Protein AF-A0A392NBV2-F1 (afdb_monomer_lite)

Radius of gyration: 17.79 Å; chains: 1; bounding box: 38×53×43 Å

Organism: NCBI:txid97028

InterPro domains:
  IPR011042 Six-bladed beta-propeller, TolB-like [G3DSA:2.120.10.30] (1-134)

Foldseek 3Di:
DFDKDAACDDPQHRDIDTLADPDQACWADWDADPVRWIKTWGFHAFPPVCVVCVVDPVSVVVCVVPVVVVVVRRPRWQKTKMFIAGSNHDTPDIDMDGRCPPHTAFRDWYDDDQWIWTDHPPDPDIDIGGNDDDD

Secondary structure (DSSP, 8-state):
--EEEE--SSTTTT-EEEEE---SSEEEEEEE-TTS-EEEEEE----GGGHHHHH-HHHHHHHHH-HHHHHHH-GGGS-EEEEEE-TTS-EEEEEEETT-SS---EEEEEEETTEEEEEESS-SS-EEEESSPP-

Structure (mmCIF, N/CA/C/O backbone):
data_AF-A0A392NBV2-F1
#
_entry.id   AF-A0A392NBV2-F1
#
loop_
_atom_site.group_PDB
_atom_site.id
_atom_site.type_symbol
_atom_site.label_atom_id
_atom_site.label_alt_id
_atom_site.label_comp_id
_atom_site.label_asym_id
_atom_site.label_entity_id
_atom_site.label_seq_id
_atom_site.pdbx_PDB_ins_code
_atom_site.Cartn_x
_atom_site.Cartn_y
_atom_site.Cartn_z
_atom_site.occupancy
_atom_site.B_iso_or_equiv
_atom_site.auth_seq_id
_atom_site.auth_comp_id
_atom_site.auth_asym_id
_atom_site.auth_atom_id
_atom_site.pdbx_PDB_model_num
ATOM 1 N N . PHE A 1 1 ? 6.837 8.345 5.599 1.00 91.44 1 PHE A N 1
ATOM 2 C CA . PHE A 1 1 ? 5.437 8.692 5.247 1.00 91.44 1 PHE A CA 1
ATOM 3 C C . PHE A 1 1 ? 4.482 8.238 6.355 1.00 91.44 1 P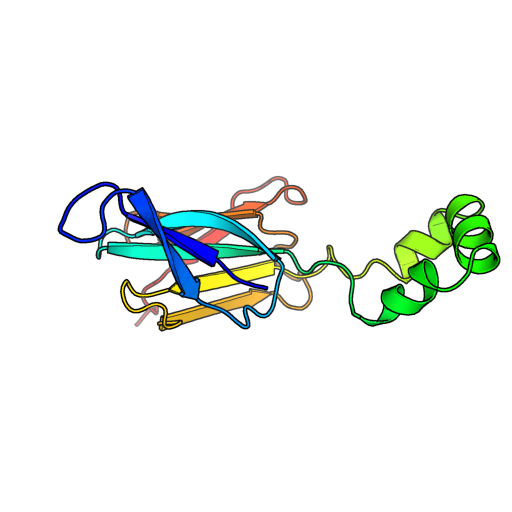HE A C 1
ATOM 5 O O . PHE A 1 1 ? 4.950 7.585 7.281 1.00 91.44 1 PHE A O 1
ATOM 12 N N . ARG A 1 2 ? 3.186 8.598 6.329 1.00 96.00 2 ARG A N 1
ATOM 13 C CA . ARG A 1 2 ? 2.211 8.219 7.378 1.00 96.00 2 ARG A CA 1
ATOM 14 C C . ARG A 1 2 ? 0.790 8.055 6.835 1.00 96.00 2 ARG A C 1
ATOM 16 O O . ARG A 1 2 ? 0.459 8.700 5.845 1.00 96.00 2 ARG A O 1
ATOM 23 N N . CYS A 1 3 ? -0.039 7.293 7.544 1.00 98.00 3 CYS A N 1
ATOM 24 C CA . CYS A 1 3 ? -1.499 7.329 7.424 1.00 98.00 3 CYS A CA 1
ATOM 25 C C . CYS A 1 3 ? -2.108 7.915 8.704 1.00 98.00 3 CYS A C 1
ATOM 27 O O . CYS A 1 3 ? -1.563 7.758 9.800 1.00 98.00 3 CYS A O 1
ATOM 29 N N . VAL A 1 4 ? -3.245 8.594 8.574 1.00 97.69 4 VAL A N 1
ATOM 30 C CA . VAL A 1 4 ? -3.984 9.183 9.700 1.00 97.69 4 VAL A CA 1
ATOM 31 C C . VAL A 1 4 ? -5.353 8.530 9.823 1.00 97.69 4 VAL A C 1
ATOM 33 O O . VAL A 1 4 ? -5.943 8.124 8.825 1.00 97.69 4 VAL A O 1
ATOM 36 N N . LYS A 1 5 ? -5.863 8.438 11.049 1.00 96.12 5 LYS A N 1
ATOM 37 C CA . LYS A 1 5 ? -7.194 7.909 11.349 1.00 96.12 5 LYS A CA 1
ATOM 38 C C . LYS A 1 5 ? -8.098 9.052 11.773 1.00 96.12 5 LYS A C 1
ATOM 40 O O . LYS A 1 5 ? -7.772 9.772 12.712 1.00 96.12 5 LYS A O 1
ATOM 45 N N . HIS A 1 6 ? -9.247 9.172 11.117 1.00 97.50 6 HIS A N 1
ATOM 46 C CA . HIS A 1 6 ? -10.299 10.106 11.497 1.00 97.50 6 HIS A CA 1
ATOM 47 C C . HIS A 1 6 ? -11.438 9.367 12.209 1.00 97.50 6 HIS A C 1
ATOM 49 O O . HIS A 1 6 ? -11.982 8.388 11.697 1.00 97.50 6 HIS A O 1
ATOM 55 N N . TRP A 1 7 ? -11.800 9.820 13.406 1.00 97.50 7 TRP A N 1
ATOM 56 C CA . TRP A 1 7 ? -12.803 9.161 14.238 1.00 97.50 7 TRP A CA 1
ATOM 57 C C . TRP A 1 7 ? -14.218 9.597 13.850 1.00 97.50 7 TRP A C 1
ATOM 59 O O . TRP A 1 7 ? -14.625 10.730 14.093 1.00 97.50 7 TRP A O 1
ATOM 69 N N . LEU A 1 8 ? -15.018 8.674 13.313 1.00 97.38 8 LEU A N 1
ATOM 70 C CA . LEU A 1 8 ? -16.403 8.961 12.908 1.00 97.38 8 LEU A CA 1
ATOM 71 C C . LEU A 1 8 ? -17.421 8.843 14.059 1.00 97.38 8 LEU A C 1
ATOM 73 O O . LEU A 1 8 ? -18.517 9.406 13.992 1.00 97.38 8 LEU A O 1
ATOM 77 N N . LYS A 1 9 ? -17.081 8.096 15.118 1.00 96.75 9 LYS A N 1
ATOM 78 C CA . LYS A 1 9 ? -17.943 7.779 16.272 1.00 96.75 9 LYS A CA 1
ATOM 79 C C . LYS A 1 9 ? -17.115 7.694 17.568 1.00 96.75 9 LYS A C 1
ATOM 81 O O . LYS A 1 9 ? -15.888 7.682 17.520 1.00 96.75 9 LYS A O 1
ATOM 86 N N . GLY A 1 10 ? -17.798 7.600 18.713 1.00 96.81 10 GLY A N 1
ATOM 87 C CA . GLY A 1 10 ? -17.185 7.464 20.044 1.00 96.81 10 GLY A CA 1
ATOM 88 C C . GLY A 1 10 ? -16.738 8.793 20.665 1.00 96.81 10 GLY A C 1
ATOM 89 O O . GLY A 1 10 ? -17.004 9.862 20.119 1.00 96.81 10 GLY A O 1
ATOM 90 N N . ILE A 1 11 ? -16.041 8.726 21.805 1.00 97.25 11 ILE A N 1
ATOM 91 C CA . ILE A 1 11 ? -15.586 9.907 22.571 1.00 97.25 11 ILE A CA 1
ATOM 92 C C . ILE A 1 11 ? -14.620 10.810 21.787 1.00 97.25 11 ILE A C 1
ATOM 94 O O . ILE A 1 11 ? -14.519 12.006 22.047 1.00 97.25 11 ILE A O 1
ATOM 98 N N . ASN A 1 12 ? -13.937 10.246 20.790 1.00 96.94 12 ASN A N 1
ATOM 99 C CA . ASN A 1 12 ? -13.006 10.965 19.927 1.00 96.94 12 ASN A CA 1
ATOM 100 C C . ASN A 1 12 ? -13.635 11.434 18.610 1.00 96.94 12 ASN A C 1
ATOM 102 O O . ASN A 1 12 ? -12.901 11.897 17.744 1.00 96.94 12 ASN A O 1
ATOM 106 N N . LYS A 1 13 ? -14.962 11.335 18.432 1.00 98.19 13 LYS A N 1
ATOM 107 C CA . LYS A 1 13 ? -15.647 11.740 17.194 1.00 98.19 13 LYS A CA 1
ATOM 108 C C . LYS A 1 13 ? -15.183 13.122 16.712 1.00 98.19 13 LYS A C 1
ATOM 110 O O . LYS A 1 13 ? -15.179 14.084 17.474 1.00 98.19 13 LYS A O 1
ATOM 115 N N . GLY A 1 14 ? -14.826 13.208 15.433 1.00 98.19 14 GLY A N 1
ATOM 116 C CA . GLY A 1 14 ? -14.340 14.422 14.778 1.00 98.19 14 GLY A CA 1
ATOM 117 C C . GLY A 1 14 ? -12.844 14.693 14.958 1.00 98.19 14 GLY A C 1
ATOM 118 O O . GLY A 1 14 ? -12.319 15.587 14.300 1.00 98.19 14 GLY A O 1
ATOM 119 N N . LYS A 1 15 ? -12.137 13.932 15.801 1.00 98.38 15 LYS A N 1
ATOM 120 C CA . LYS A 1 15 ? -10.681 14.046 15.949 1.00 98.38 15 LYS A CA 1
ATOM 121 C C . LYS A 1 15 ? -9.948 13.226 14.891 1.00 98.38 15 LYS A C 1
ATOM 123 O O . LYS A 1 15 ? -10.491 12.269 14.332 1.00 98.38 15 LYS A O 1
ATOM 128 N N . THR A 1 16 ? -8.689 13.584 14.670 1.00 98.12 16 THR A N 1
ATOM 129 C CA . THR A 1 16 ? -7.771 12.868 13.787 1.00 98.12 16 THR A CA 1
ATOM 130 C C . THR A 1 16 ? -6.475 12.601 14.532 1.00 98.12 16 THR A C 1
ATOM 132 O O . THR A 1 16 ? -5.870 13.541 15.039 1.00 98.12 16 THR A O 1
ATOM 135 N N . ASP A 1 17 ? -6.042 11.345 14.536 1.00 96.94 17 ASP A N 1
ATOM 136 C CA . ASP A 1 17 ? -4.783 10.916 15.143 1.00 96.94 17 ASP A CA 1
ATOM 137 C C . ASP A 1 17 ? -3.890 10.237 14.098 1.00 96.94 17 ASP A C 1
ATOM 139 O O . ASP A 1 17 ? -4.344 9.827 13.022 1.00 96.94 17 ASP A O 1
ATOM 143 N N . ILE A 1 18 ? -2.603 10.092 14.414 1.00 97.81 18 ILE A N 1
ATOM 144 C CA . ILE A 1 18 ? -1.692 9.274 13.610 1.00 97.81 18 ILE A CA 1
ATOM 145 C C . ILE A 1 18 ? -2.138 7.814 13.731 1.00 97.81 18 ILE A C 1
ATOM 147 O O . ILE A 1 18 ? -2.300 7.299 14.835 1.00 97.81 18 ILE A O 1
ATOM 151 N N . PHE A 1 19 ? -2.364 7.161 12.590 1.00 98.06 19 PHE A N 1
ATOM 152 C CA . PHE A 1 19 ? -2.672 5.733 12.554 1.00 98.06 19 PHE A CA 1
ATOM 153 C C . PHE A 1 19 ? -1.388 4.910 12.527 1.00 98.06 19 PHE A C 1
ATOM 155 O O . PHE A 1 19 ? -1.192 4.043 13.366 1.00 98.06 19 PHE A O 1
ATOM 162 N N . ILE A 1 20 ? -0.508 5.226 11.580 1.00 98.25 20 ILE A N 1
ATOM 163 C CA . ILE A 1 20 ? 0.822 4.640 11.435 1.00 98.25 20 ILE A CA 1
ATOM 164 C C . ILE A 1 20 ? 1.746 5.699 10.846 1.00 98.25 20 ILE A C 1
ATOM 166 O O . ILE A 1 20 ? 1.360 6.454 9.949 1.00 98.25 20 ILE A O 1
ATOM 170 N N . GLU A 1 21 ? 2.977 5.744 11.332 1.00 96.44 21 GLU A N 1
ATOM 171 C CA . GLU A 1 21 ? 4.036 6.627 10.853 1.00 96.44 21 GLU A CA 1
ATOM 172 C C . GLU A 1 21 ? 5.257 5.832 10.387 1.00 96.44 21 GLU A C 1
ATOM 174 O O . GLU A 1 21 ? 5.292 4.609 10.479 1.00 96.44 21 GLU A O 1
ATOM 179 N N . ASN A 1 22 ? 6.251 6.535 9.841 1.00 93.38 22 ASN A N 1
ATOM 180 C CA . ASN A 1 22 ? 7.499 5.947 9.348 1.00 93.38 22 ASN A CA 1
ATOM 181 C C . ASN A 1 22 ? 7.305 4.852 8.281 1.00 93.38 22 ASN A C 1
ATOM 183 O O . ASN A 1 22 ? 8.132 3.955 8.140 1.00 93.38 22 ASN A O 1
ATOM 187 N N . LEU A 1 23 ? 6.241 4.960 7.474 1.00 94.19 23 LEU A N 1
ATOM 188 C CA . LEU A 1 23 ? 6.042 4.088 6.318 1.00 94.19 23 LEU A CA 1
ATOM 189 C C . LEU A 1 23 ? 7.209 4.245 5.319 1.00 94.19 23 LEU A C 1
ATOM 191 O O . LEU A 1 23 ? 7.574 5.393 5.012 1.00 94.19 23 LEU A O 1
ATOM 195 N N . PRO A 1 24 ? 7.739 3.128 4.780 1.00 88.00 24 PRO A N 1
ATOM 196 C CA . PRO A 1 24 ? 8.906 3.089 3.884 1.00 88.00 24 PRO A CA 1
ATOM 197 C C . PRO A 1 24 ? 8.619 3.557 2.444 1.00 88.00 24 PRO A C 1
ATOM 199 O O . PRO A 1 24 ? 9.518 3.571 1.607 1.00 88.00 24 PRO A O 1
ATOM 202 N N . GLY A 1 25 ? 7.379 3.944 2.147 1.00 89.38 25 GLY A N 1
ATOM 203 C CA . GLY A 1 25 ? 6.945 4.506 0.870 1.00 89.38 25 GLY A CA 1
ATOM 204 C C . GLY A 1 25 ? 5.708 5.382 1.058 1.00 89.38 25 GLY A C 1
ATOM 205 O O . GLY A 1 25 ? 5.114 5.400 2.140 1.00 89.38 25 GLY A O 1
ATOM 206 N N . GLY A 1 26 ? 5.349 6.140 0.025 1.00 92.06 26 GLY A N 1
ATOM 207 C CA . GLY A 1 26 ? 4.152 6.972 0.018 1.00 92.06 26 GLY A CA 1
ATOM 208 C C . GLY A 1 26 ? 2.900 6.099 -0.039 1.00 92.06 26 GLY A C 1
ATOM 209 O O . GLY A 1 26 ? 2.789 5.319 -0.980 1.00 92.06 26 GLY A O 1
ATOM 210 N N . PRO A 1 27 ? 1.983 6.183 0.940 1.00 95.94 27 PRO A N 1
ATOM 211 C CA . PRO A 1 27 ? 0.750 5.411 0.891 1.00 95.94 27 PRO A CA 1
ATOM 212 C C . PRO A 1 27 ? -0.135 5.887 -0.260 1.00 95.94 27 PRO A C 1
ATOM 214 O O . PRO A 1 27 ? -0.294 7.092 -0.457 1.00 95.94 27 PRO A O 1
ATOM 217 N N . ASP A 1 28 ? -0.693 4.925 -0.984 1.00 95.56 28 ASP A N 1
ATOM 218 C CA . ASP A 1 28 ? -1.704 5.128 -2.020 1.00 95.56 28 ASP A CA 1
ATOM 219 C C . ASP A 1 28 ? -3.045 4.569 -1.507 1.00 95.56 28 ASP A C 1
ATOM 221 O O . ASP A 1 28 ? -3.526 5.016 -0.458 1.00 95.56 28 ASP A O 1
ATOM 225 N N . ASN A 1 29 ? -3.631 3.552 -2.149 1.00 97.81 29 ASN A N 1
ATOM 226 C CA . ASN A 1 29 ? -4.892 2.983 -1.678 1.00 97.81 29 ASN A CA 1
ATOM 227 C C . ASN A 1 29 ? -4.742 2.185 -0.373 1.00 97.81 29 ASN A C 1
ATOM 229 O O . ASN A 1 29 ? -3.799 1.409 -0.182 1.00 97.81 29 ASN A O 1
ATOM 233 N N . VAL A 1 30 ? -5.751 2.344 0.489 1.00 98.19 30 VAL A N 1
ATOM 234 C CA . VAL A 1 30 ? -5.955 1.609 1.743 1.00 98.19 30 VAL A CA 1
ATOM 235 C C . VAL A 1 30 ? -7.225 0.772 1.604 1.00 98.19 30 VAL A C 1
ATOM 237 O O . VAL A 1 30 ? -8.307 1.330 1.433 1.00 98.19 30 VAL A O 1
ATOM 240 N N . ASN A 1 31 ? -7.111 -0.549 1.711 1.00 98.38 31 ASN A N 1
ATOM 241 C CA . ASN A 1 31 ? -8.241 -1.475 1.642 1.00 98.38 31 ASN A CA 1
ATOM 242 C C . ASN A 1 31 ? -8.389 -2.250 2.953 1.00 98.38 31 ASN A C 1
ATOM 244 O O . ASN A 1 31 ? -7.402 -2.666 3.556 1.00 98.38 31 ASN A O 1
ATOM 248 N N . LEU A 1 32 ? -9.632 -2.454 3.383 1.00 97.94 32 LEU A N 1
ATOM 249 C CA . LEU A 1 32 ? -9.963 -3.261 4.555 1.00 97.94 32 LEU A CA 1
ATOM 250 C C . LEU A 1 32 ? -9.775 -4.750 4.230 1.00 97.94 32 LEU A C 1
ATOM 252 O O . LEU A 1 32 ? -10.273 -5.224 3.210 1.00 97.94 32 LEU A O 1
ATOM 256 N N . ALA A 1 33 ? -9.087 -5.476 5.103 1.00 97.62 33 ALA A N 1
ATOM 257 C CA . ALA A 1 33 ? -9.007 -6.929 5.067 1.00 97.62 33 ALA A CA 1
ATOM 258 C C . ALA A 1 33 ? -10.187 -7.560 5.839 1.00 97.62 33 ALA A C 1
ATOM 260 O O . ALA A 1 33 ? -10.765 -6.907 6.716 1.00 97.62 33 ALA A O 1
ATOM 261 N N . PRO A 1 34 ? -10.547 -8.829 5.568 1.00 96.69 34 PRO A N 1
ATOM 262 C CA . PRO A 1 34 ? -11.657 -9.509 6.243 1.00 96.69 34 PRO A CA 1
ATOM 263 C C . PRO A 1 34 ? -11.545 -9.562 7.775 1.00 96.69 34 PRO A C 1
ATOM 265 O O . PRO A 1 34 ? -12.563 -9.581 8.464 1.00 96.69 34 PRO A O 1
ATOM 268 N N . ASP A 1 35 ? -10.325 -9.556 8.316 1.00 95.75 35 ASP A N 1
ATOM 269 C CA . ASP A 1 35 ? -10.046 -9.589 9.757 1.00 95.75 35 ASP A CA 1
ATOM 270 C C . ASP A 1 35 ? -10.091 -8.205 10.440 1.00 95.75 35 ASP A C 1
ATOM 272 O O . ASP A 1 35 ? -9.898 -8.096 11.652 1.00 95.75 35 ASP A O 1
ATOM 276 N N . GLY A 1 36 ? -10.355 -7.139 9.678 1.00 97.25 36 GLY A N 1
ATOM 277 C CA . GLY A 1 36 ? -10.380 -5.762 10.167 1.00 97.25 36 GLY A CA 1
ATOM 278 C C . GLY A 1 36 ? -9.031 -5.034 10.110 1.00 97.25 36 GLY A C 1
ATOM 279 O O . GLY A 1 36 ? -8.977 -3.855 10.467 1.00 97.25 36 GLY A O 1
ATOM 280 N N . SER A 1 37 ? -7.956 -5.691 9.663 1.00 98.00 37 SER A N 1
ATOM 281 C CA . SER A 1 37 ? -6.684 -5.041 9.328 1.00 98.00 37 SER A CA 1
ATOM 282 C C . SER A 1 37 ? -6.768 -4.292 7.988 1.00 98.00 37 SER A C 1
ATOM 284 O O . SER A 1 37 ? -7.798 -4.294 7.313 1.00 98.00 37 SER A O 1
ATOM 286 N N . PHE A 1 38 ? -5.696 -3.602 7.597 1.00 98.56 38 PHE A N 1
ATOM 287 C CA . PHE A 1 38 ? -5.665 -2.759 6.402 1.00 98.56 38 PHE A CA 1
ATOM 288 C C . PHE A 1 38 ? -4.495 -3.115 5.491 1.00 98.56 38 PHE A C 1
ATOM 290 O O . PHE A 1 38 ? -3.341 -3.047 5.906 1.00 98.56 38 PHE A O 1
ATOM 297 N N . TRP A 1 39 ? -4.775 -3.408 4.226 1.00 98.56 39 TRP A N 1
ATOM 298 C CA . TRP A 1 39 ? -3.769 -3.470 3.172 1.00 98.56 39 TRP A CA 1
ATOM 299 C C . TRP A 1 39 ? -3.514 -2.075 2.609 1.00 98.56 39 TRP A C 1
ATOM 301 O O . TRP A 1 39 ? -4.445 -1.384 2.203 1.00 98.56 39 TRP A O 1
ATOM 311 N N . ILE A 1 40 ? -2.251 -1.659 2.583 1.00 98.50 40 ILE A N 1
ATOM 312 C CA . ILE A 1 40 ? -1.826 -0.342 2.110 1.00 98.50 40 ILE A CA 1
ATOM 313 C C . ILE A 1 40 ? -0.767 -0.539 1.033 1.00 98.50 40 ILE A C 1
ATOM 315 O O . ILE A 1 40 ? 0.310 -1.078 1.305 1.00 98.50 40 ILE A O 1
ATOM 319 N N . ALA A 1 41 ? -1.066 -0.089 -0.184 1.00 97.62 41 ALA A N 1
ATOM 320 C CA . ALA A 1 41 ? -0.070 -0.015 -1.243 1.00 97.62 41 ALA A CA 1
ATOM 321 C C . ALA A 1 41 ? 0.871 1.167 -0.983 1.00 97.62 41 ALA A C 1
ATOM 323 O O . ALA A 1 41 ? 0.426 2.259 -0.622 1.00 97.62 41 ALA A O 1
ATOM 324 N N . LEU A 1 42 ? 2.174 0.943 -1.140 1.00 95.19 42 LEU A N 1
ATOM 325 C CA . LEU A 1 42 ? 3.199 1.954 -0.922 1.00 95.19 42 LEU A CA 1
ATOM 326 C C . LEU A 1 42 ? 3.945 2.206 -2.228 1.00 95.19 42 LEU A C 1
ATOM 328 O O . LEU A 1 42 ? 4.712 1.368 -2.702 1.00 95.19 42 LEU A O 1
ATOM 332 N N . VAL A 1 43 ? 3.770 3.402 -2.775 1.00 89.44 43 VAL A N 1
ATOM 333 C CA . VAL A 1 43 ? 4.515 3.856 -3.942 1.00 89.44 43 VAL A CA 1
ATOM 334 C C . VAL A 1 43 ? 5.853 4.405 -3.473 1.00 89.44 43 VAL A C 1
ATOM 336 O O . VAL A 1 43 ? 5.937 5.249 -2.573 1.00 89.44 43 VAL A O 1
ATOM 339 N N . GLN A 1 44 ? 6.933 3.935 -4.085 1.00 76.75 44 GLN A N 1
ATOM 340 C CA . GLN A 1 44 ? 8.255 4.452 -3.790 1.00 76.75 44 GLN A CA 1
ATOM 341 C C . GLN A 1 44 ? 8.393 5.827 -4.441 1.00 76.75 44 GLN A C 1
ATOM 343 O O . GLN A 1 44 ? 8.761 5.956 -5.598 1.00 76.75 44 GLN A O 1
ATOM 348 N N . ILE A 1 45 ? 8.059 6.884 -3.708 1.00 65.56 45 ILE A N 1
ATOM 349 C CA . ILE A 1 45 ? 8.277 8.246 -4.191 1.00 65.56 45 ILE A CA 1
ATOM 350 C C . ILE A 1 45 ? 9.789 8.445 -4.281 1.00 65.56 45 ILE A C 1
ATOM 352 O O . ILE A 1 45 ? 10.518 8.048 -3.371 1.00 65.56 45 ILE A O 1
ATOM 356 N N . ALA A 1 46 ? 10.231 8.969 -5.428 1.00 58.97 46 ALA A N 1
ATOM 357 C CA . ALA A 1 46 ? 11.622 9.078 -5.848 1.00 58.97 46 ALA A CA 1
ATOM 358 C C . ALA A 1 46 ? 12.588 9.287 -4.677 1.00 58.97 46 ALA A C 1
ATOM 360 O O . ALA A 1 46 ? 12.375 10.155 -3.832 1.00 58.97 46 ALA A O 1
ATOM 361 N N . SER A 1 47 ? 13.637 8.455 -4.653 1.00 53.19 47 SER A N 1
ATOM 362 C CA . SER A 1 47 ? 14.618 8.376 -3.569 1.00 53.19 47 SER A CA 1
ATOM 363 C C . SER A 1 47 ? 15.056 9.759 -3.093 1.00 53.19 47 SER A C 1
ATOM 365 O O . SER A 1 47 ? 15.165 10.676 -3.908 1.00 53.19 47 SER A O 1
ATOM 367 N N . GLU A 1 48 ? 15.444 9.878 -1.823 1.00 51.88 48 GLU A N 1
ATOM 368 C CA . GLU A 1 48 ? 16.126 11.053 -1.252 1.00 51.88 48 GLU A CA 1
ATOM 369 C C . GLU A 1 48 ? 17.225 11.634 -2.170 1.00 51.88 48 GLU A C 1
ATOM 371 O O . GLU A 1 48 ? 17.514 12.830 -2.127 1.00 51.88 48 GLU A O 1
ATOM 376 N N . ARG A 1 49 ? 17.774 10.820 -3.087 1.00 51.12 49 ARG A N 1
ATOM 377 C CA . ARG A 1 49 ? 18.683 11.240 -4.156 1.00 51.12 49 ARG A CA 1
ATOM 378 C C . ARG A 1 49 ? 18.109 12.267 -5.133 1.00 51.12 49 ARG A C 1
ATOM 380 O O . ARG A 1 49 ? 18.915 12.841 -5.835 1.00 51.12 49 ARG A O 1
ATOM 387 N N . LEU A 1 50 ? 16.806 12.548 -5.212 1.00 58.75 50 LEU A N 1
ATOM 388 C CA . LEU A 1 50 ? 16.279 13.694 -5.981 1.00 58.75 50 LEU A CA 1
ATOM 389 C C . LEU A 1 50 ? 16.111 14.967 -5.142 1.00 58.75 50 LEU A C 1
ATOM 391 O O . LEU A 1 50 ? 15.782 16.018 -5.694 1.00 58.75 50 LEU A O 1
ATOM 395 N N . GLY A 1 51 ? 16.393 14.928 -3.835 1.00 59.47 51 GLY A N 1
ATOM 396 C CA . GLY A 1 51 ? 16.322 16.107 -2.969 1.00 59.47 51 GLY A CA 1
ATOM 397 C C . GLY A 1 51 ? 17.155 17.284 -3.497 1.00 59.47 51 GLY A C 1
ATOM 398 O O . GLY A 1 51 ? 16.705 18.428 -3.439 1.00 59.47 51 GLY A O 1
ATOM 399 N N . PHE A 1 52 ? 18.309 17.011 -4.125 1.00 65.56 52 PHE A N 1
ATOM 400 C CA . PHE A 1 52 ? 19.169 18.042 -4.728 1.00 65.56 52 PHE A CA 1
ATOM 401 C C . PHE A 1 52 ? 18.509 18.786 -5.901 1.00 65.56 52 PHE A C 1
ATOM 403 O O . PHE A 1 52 ? 18.834 19.940 -6.182 1.00 65.56 52 PHE A O 1
ATOM 410 N N . VAL A 1 53 ? 17.564 18.154 -6.602 1.00 64.31 53 VAL A N 1
ATOM 411 C CA . VAL A 1 53 ? 16.837 18.803 -7.699 1.00 64.31 53 VAL A CA 1
ATOM 412 C C . VAL A 1 53 ? 15.995 19.941 -7.143 1.00 64.31 53 VAL A C 1
ATOM 414 O O . VAL A 1 53 ? 15.875 20.992 -7.765 1.00 64.31 53 VAL A O 1
ATOM 417 N N . HIS A 1 54 ? 15.455 19.785 -5.935 1.00 66.19 54 HIS A N 1
ATOM 418 C CA . HIS A 1 54 ? 14.657 20.826 -5.304 1.00 66.19 54 HIS A CA 1
ATOM 419 C C . HIS A 1 54 ? 15.497 22.005 -4.794 1.00 66.19 54 HIS A C 1
ATOM 421 O O . HIS A 1 54 ? 14.955 23.113 -4.734 1.00 66.19 54 HIS A O 1
ATOM 427 N N . THR A 1 55 ? 16.797 21.810 -4.536 1.00 74.81 55 THR A N 1
ATOM 428 C CA . THR A 1 55 ? 17.706 22.828 -3.980 1.00 74.81 55 THR A CA 1
ATOM 429 C C . THR A 1 55 ? 18.404 23.706 -5.028 1.00 74.81 55 THR A C 1
ATOM 431 O O . THR A 1 55 ? 18.906 24.770 -4.673 1.00 74.81 55 THR A O 1
ATOM 434 N N . SER A 1 56 ? 18.396 23.341 -6.319 1.00 81.50 56 SER A N 1
ATOM 435 C CA . SER A 1 56 ? 19.068 24.108 -7.386 1.00 81.50 56 SER A CA 1
ATOM 436 C C . SER A 1 56 ? 18.169 24.397 -8.592 1.00 81.50 56 SER A C 1
ATOM 438 O O . SER A 1 56 ? 17.650 23.490 -9.243 1.00 81.50 56 SER A O 1
ATOM 440 N N . LYS A 1 57 ? 18.032 25.683 -8.957 1.00 83.50 57 LYS A N 1
ATOM 441 C CA . LYS A 1 57 ? 17.289 26.116 -10.160 1.00 83.50 57 LYS A CA 1
ATOM 442 C C . LYS A 1 57 ? 17.936 25.618 -11.458 1.00 83.50 57 LYS A C 1
ATOM 444 O O . LYS A 1 57 ? 17.220 25.264 -12.390 1.00 83.50 57 LYS A O 1
ATOM 449 N N . VAL A 1 58 ? 19.268 25.550 -11.504 1.00 87.12 58 VAL A N 1
ATOM 450 C CA . VAL A 1 58 ? 20.015 25.079 -12.683 1.00 87.12 58 VAL A CA 1
ATOM 451 C C . VAL A 1 58 ? 19.780 23.586 -12.902 1.00 87.12 58 VAL A C 1
ATOM 453 O O . VAL A 1 58 ? 19.494 23.173 -14.021 1.00 87.12 58 VAL A O 1
ATOM 456 N N . CYS A 1 59 ? 19.799 22.782 -11.832 1.00 81.75 59 CYS A N 1
ATOM 457 C CA . CYS A 1 59 ? 19.491 21.353 -11.919 1.00 81.75 59 CYS A CA 1
ATOM 458 C C . CYS A 1 59 ? 18.051 21.106 -12.390 1.00 81.75 59 CYS A C 1
ATOM 460 O O . CYS A 1 59 ? 17.839 20.240 -13.235 1.00 81.75 59 CYS A O 1
ATOM 462 N N . LYS A 1 60 ? 17.073 21.896 -11.910 1.00 82.12 60 LYS A N 1
ATOM 463 C CA . LYS A 1 60 ? 15.686 21.836 -12.413 1.00 82.12 60 LYS A CA 1
ATOM 464 C C . LYS A 1 60 ? 15.617 22.131 -13.904 1.00 82.12 60 LYS A C 1
ATOM 466 O O . LYS A 1 60 ? 14.954 21.397 -14.626 1.00 82.12 60 LYS A O 1
ATOM 471 N N . HIS A 1 61 ? 16.301 23.181 -14.358 1.00 85.19 61 HIS A N 1
ATOM 472 C CA . HIS A 1 61 ? 16.284 23.561 -15.766 1.00 85.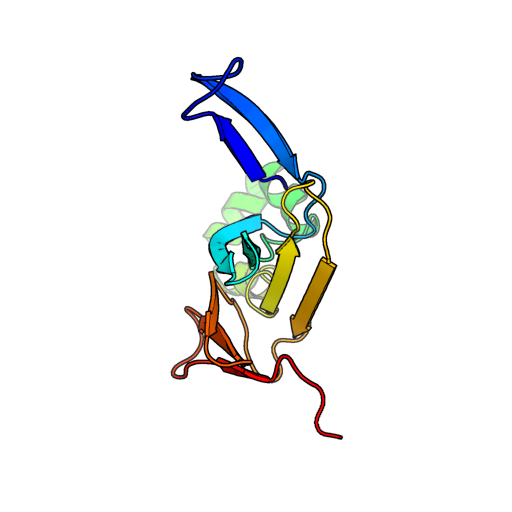19 61 HIS A CA 1
ATOM 473 C C . HIS A 1 61 ? 16.936 22.490 -16.648 1.00 85.19 61 HIS A C 1
ATOM 475 O O . HIS A 1 61 ? 16.364 22.111 -17.660 1.00 85.19 61 HIS A O 1
ATOM 481 N N . LEU A 1 62 ? 18.071 21.921 -16.231 1.00 85.44 62 LEU A N 1
ATOM 482 C CA . LEU A 1 62 ? 18.720 20.821 -16.950 1.00 85.44 62 LEU A CA 1
ATOM 483 C C . LEU A 1 62 ? 17.834 19.572 -17.032 1.00 85.44 62 LEU A C 1
ATOM 485 O O . LEU A 1 62 ? 17.687 19.001 -18.107 1.00 85.44 62 LEU A O 1
ATOM 489 N N . LEU A 1 63 ? 17.208 19.158 -15.928 1.00 81.12 63 LEU A N 1
ATOM 490 C CA . LEU A 1 63 ? 16.317 17.993 -15.933 1.00 81.12 63 LEU A CA 1
ATOM 491 C C . LEU A 1 63 ? 15.049 18.226 -16.758 1.00 81.12 63 LEU A C 1
ATOM 493 O O . LEU A 1 63 ? 14.607 17.312 -17.450 1.00 81.12 63 LEU A O 1
ATOM 497 N N . ALA A 1 64 ? 14.496 19.441 -16.723 1.00 82.00 64 ALA A N 1
ATOM 498 C CA . ALA A 1 64 ? 13.356 19.820 -17.553 1.00 82.00 64 ALA A CA 1
ATOM 499 C C . ALA A 1 64 ? 13.716 19.841 -19.049 1.00 82.00 64 ALA A C 1
ATOM 501 O O . ALA A 1 64 ? 12.926 19.392 -19.875 1.00 82.00 64 ALA A O 1
ATOM 502 N N . SER A 1 65 ? 14.918 20.312 -19.394 1.00 89.12 65 SER A N 1
ATOM 503 C CA . SER A 1 65 ? 15.407 20.367 -20.776 1.00 89.12 65 SER A CA 1
ATOM 504 C C . SER A 1 65 ? 15.830 19.000 -21.324 1.00 89.12 65 SER A C 1
ATOM 506 O O . SER A 1 65 ? 15.825 18.802 -22.538 1.00 89.12 65 SER A O 1
ATOM 508 N N . PHE A 1 66 ? 16.161 18.036 -20.457 1.00 85.38 66 PHE A N 1
ATOM 509 C CA . PHE A 1 66 ? 16.586 16.690 -20.852 1.00 85.38 66 PHE A CA 1
ATOM 510 C C . PHE A 1 66 ? 15.773 15.594 -20.137 1.00 85.38 66 PHE A C 1
ATOM 512 O O . PHE A 1 66 ? 16.282 14.941 -19.222 1.00 85.38 66 PHE A O 1
ATOM 519 N N . PRO A 1 67 ? 14.543 15.291 -20.602 1.00 73.88 67 PRO A N 1
ATOM 520 C CA . PRO A 1 67 ? 13.643 14.320 -19.963 1.00 73.88 67 PRO A CA 1
ATOM 521 C C . PRO A 1 67 ? 14.232 12.910 -19.812 1.00 73.88 67 PRO A C 1
ATOM 523 O O . PRO A 1 67 ? 13.894 12.175 -18.891 1.00 73.88 67 PRO A O 1
ATOM 526 N N . ARG A 1 68 ? 15.170 12.517 -20.683 1.00 75.88 68 ARG A N 1
ATOM 527 C CA . ARG A 1 68 ? 15.873 11.227 -20.564 1.00 75.88 68 ARG A CA 1
ATOM 528 C C . ARG A 1 68 ? 16.728 11.133 -19.297 1.00 75.88 68 ARG A C 1
ATOM 530 O O . ARG A 1 68 ? 16.862 10.047 -18.743 1.00 75.88 68 ARG A O 1
ATOM 537 N N . LEU A 1 69 ? 17.274 12.256 -18.821 1.00 72.31 69 LEU A N 1
ATOM 538 C CA . LEU A 1 69 ? 18.043 12.307 -17.578 1.00 72.31 69 LEU A CA 1
ATOM 539 C C . LEU A 1 69 ? 17.135 12.074 -16.364 1.00 72.31 69 LEU A C 1
ATOM 541 O O . LEU A 1 69 ? 17.556 11.438 -15.402 1.00 72.31 69 LEU A O 1
ATOM 545 N N . PHE A 1 70 ? 15.871 12.503 -16.450 1.00 68.06 70 PHE A N 1
ATOM 546 C CA . PHE A 1 70 ? 14.851 12.213 -15.445 1.00 68.06 70 PHE A CA 1
ATOM 547 C C . PHE A 1 70 ? 14.581 10.705 -15.325 1.00 68.06 70 PHE A C 1
ATOM 549 O O . PHE A 1 70 ? 14.526 10.179 -14.219 1.00 68.06 70 PHE A O 1
ATOM 556 N N . ASN A 1 71 ? 14.525 9.973 -16.439 1.00 66.12 71 ASN A N 1
ATOM 557 C CA . ASN A 1 71 ? 14.327 8.517 -16.411 1.00 66.12 71 ASN A CA 1
ATOM 558 C C . ASN A 1 71 ? 15.490 7.752 -15.751 1.00 66.12 71 ASN A C 1
ATOM 560 O O . ASN A 1 71 ? 15.275 6.678 -15.196 1.00 66.12 71 ASN A O 1
ATOM 564 N N . LEU A 1 72 ? 16.713 8.296 -15.785 1.00 63.81 72 LEU A N 1
ATOM 565 C CA . LEU A 1 72 ? 17.882 7.689 -15.137 1.00 63.81 72 LEU A CA 1
ATOM 566 C C . LEU A 1 72 ? 17.826 7.809 -13.605 1.00 63.81 72 LEU A C 1
ATOM 568 O O . LEU A 1 72 ? 18.318 6.939 -12.891 1.00 63.81 72 LEU A O 1
ATOM 572 N N . ILE A 1 73 ? 17.229 8.891 -13.103 1.00 60.09 73 ILE A N 1
ATOM 573 C CA . ILE A 1 73 ? 17.132 9.186 -11.667 1.00 60.09 73 ILE A CA 1
ATOM 574 C C . ILE A 1 73 ? 15.806 8.715 -11.058 1.00 60.09 73 ILE A C 1
ATOM 576 O O . ILE A 1 73 ? 15.729 8.476 -9.852 1.00 60.09 73 ILE A O 1
ATOM 580 N N . ASN A 1 74 ? 14.764 8.543 -11.873 1.00 62.62 74 ASN A N 1
ATOM 581 C CA . ASN A 1 74 ? 13.435 8.168 -11.412 1.00 62.62 74 ASN A CA 1
ATOM 582 C C . ASN A 1 74 ? 13.308 6.640 -11.273 1.00 62.62 74 ASN A C 1
ATOM 584 O O . ASN A 1 74 ? 12.630 5.972 -12.045 1.00 62.62 74 ASN A O 1
ATOM 588 N N . SER A 1 75 ? 13.976 6.078 -10.261 1.00 57.97 75 SER A N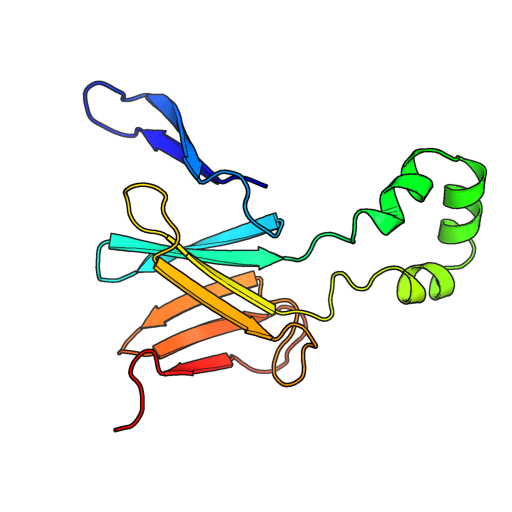 1
ATOM 589 C CA . SER A 1 75 ? 13.832 4.660 -9.880 1.00 57.97 75 SER A CA 1
ATOM 590 C C . SER A 1 75 ? 12.528 4.366 -9.119 1.00 57.97 75 SER A C 1
ATOM 592 O O . SER A 1 75 ? 12.264 3.212 -8.789 1.00 57.97 75 SER A O 1
ATOM 594 N N . ALA A 1 76 ? 11.723 5.403 -8.856 1.00 58.91 76 ALA A N 1
ATOM 595 C CA . ALA A 1 76 ? 10.457 5.386 -8.118 1.00 58.91 76 ALA A CA 1
ATOM 596 C C . ALA A 1 76 ? 9.437 4.354 -8.625 1.00 58.91 76 ALA A C 1
ATOM 598 O O . ALA A 1 76 ? 8.554 3.913 -7.898 1.00 58.91 76 ALA A O 1
ATOM 599 N N . THR A 1 77 ? 9.546 3.988 -9.900 1.00 64.56 77 THR A N 1
ATOM 600 C CA . THR A 1 77 ? 8.542 3.197 -10.608 1.00 64.56 77 THR A CA 1
ATOM 601 C C . THR A 1 77 ? 8.884 1.724 -10.733 1.00 64.56 77 THR A C 1
ATOM 603 O O . THR A 1 77 ? 8.066 0.970 -11.250 1.00 64.56 77 THR A O 1
ATOM 606 N N . LYS A 1 78 ? 10.083 1.316 -10.302 1.00 77.25 78 LYS A N 1
ATOM 607 C CA . LYS A 1 78 ? 10.590 -0.036 -10.555 1.00 77.25 78 LYS A CA 1
ATOM 608 C C . LYS A 1 78 ? 10.244 -1.038 -9.470 1.00 77.25 78 LYS A C 1
ATOM 610 O O . LYS A 1 78 ? 10.410 -2.214 -9.717 1.00 77.25 78 LYS A O 1
ATOM 615 N N . SER A 1 79 ? 9.781 -0.606 -8.303 1.00 88.00 79 SER A N 1
ATOM 616 C CA . SER A 1 79 ? 9.449 -1.512 -7.206 1.00 88.00 79 SER A CA 1
ATOM 617 C C . SER A 1 79 ? 7.942 -1.605 -6.986 1.00 88.00 79 SER A C 1
ATOM 619 O O . SER A 1 79 ? 7.177 -0.715 -7.371 1.00 88.00 79 SER A O 1
ATOM 621 N N . ALA A 1 80 ? 7.510 -2.693 -6.361 1.00 93.56 80 ALA A N 1
ATOM 622 C CA . ALA A 1 80 ? 6.186 -2.825 -5.769 1.00 93.56 80 ALA A CA 1
ATOM 623 C C . ALA A 1 80 ? 6.325 -3.097 -4.271 1.00 93.56 80 ALA A C 1
ATOM 625 O O . ALA A 1 80 ? 7.189 -3.868 -3.856 1.00 93.56 80 ALA A O 1
ATOM 626 N N . LEU A 1 81 ? 5.475 -2.469 -3.460 1.00 95.19 81 LEU A N 1
ATOM 627 C CA . LEU A 1 81 ? 5.472 -2.650 -2.016 1.00 95.19 81 LEU A CA 1
ATOM 628 C C . LEU A 1 81 ? 4.049 -2.543 -1.475 1.00 95.19 81 LEU A C 1
ATOM 630 O O . LEU A 1 81 ? 3.324 -1.596 -1.772 1.00 95.19 81 LEU A O 1
ATOM 634 N N . VAL A 1 82 ? 3.670 -3.502 -0.637 1.00 97.62 82 VAL A N 1
ATOM 635 C CA . VAL A 1 82 ? 2.393 -3.515 0.075 1.00 97.62 82 VAL A CA 1
ATOM 636 C C . VAL A 1 82 ? 2.638 -3.928 1.522 1.00 97.62 82 VAL A C 1
ATOM 638 O O . VAL A 1 82 ? 3.426 -4.833 1.800 1.00 97.62 82 VAL A O 1
ATOM 641 N N . VAL A 1 83 ? 1.953 -3.274 2.456 1.00 98.12 83 VAL A N 1
ATOM 642 C CA . VAL A 1 83 ? 1.959 -3.639 3.878 1.00 98.12 83 VAL A CA 1
ATOM 643 C C . VAL A 1 83 ? 0.548 -3.957 4.361 1.00 98.12 83 VAL A C 1
ATOM 645 O O . VAL A 1 83 ? -0.408 -3.304 3.952 1.00 98.12 83 VAL A O 1
ATOM 648 N N . ASN A 1 84 ? 0.420 -4.941 5.246 1.00 98.31 84 ASN A N 1
ATOM 649 C CA . ASN A 1 84 ? -0.779 -5.164 6.048 1.00 98.31 84 ASN A CA 1
ATOM 650 C C . ASN A 1 84 ? -0.569 -4.542 7.424 1.00 98.31 84 ASN A C 1
ATOM 652 O O . ASN A 1 84 ? 0.453 -4.804 8.062 1.00 98.31 84 ASN A O 1
ATOM 656 N N . VAL A 1 85 ? -1.510 -3.721 7.871 1.00 98.50 85 VAL A N 1
ATOM 657 C CA . VAL A 1 85 ? -1.419 -2.943 9.104 1.00 98.50 85 VAL A CA 1
ATOM 658 C C . VAL A 1 85 ? -2.606 -3.273 9.997 1.00 98.50 85 VAL A C 1
ATOM 660 O O . VAL A 1 85 ? -3.757 -3.126 9.590 1.00 98.50 85 VAL A O 1
ATOM 663 N N . GLY A 1 86 ? -2.333 -3.699 11.226 1.00 98.19 86 GLY A N 1
ATOM 664 C CA . GLY A 1 86 ? -3.358 -3.958 12.230 1.00 98.19 86 GLY A CA 1
ATOM 665 C C . GLY A 1 86 ? -4.081 -2.686 12.668 1.00 98.19 86 GLY A C 1
ATOM 666 O O . GLY A 1 86 ? -3.606 -1.567 12.474 1.00 98.19 86 GLY A O 1
ATOM 667 N N . THR A 1 87 ? -5.224 -2.839 13.335 1.00 96.31 87 THR A N 1
ATOM 668 C CA . THR A 1 87 ? -5.997 -1.700 13.868 1.00 96.31 87 THR A CA 1
ATOM 669 C C . THR A 1 87 ? -5.240 -0.882 14.920 1.00 96.31 87 THR A C 1
ATOM 671 O O . THR A 1 87 ? -5.618 0.255 15.208 1.00 96.31 87 THR A O 1
ATOM 674 N N . ASP A 1 88 ? -4.182 -1.454 15.500 1.00 95.88 88 ASP A N 1
ATOM 675 C CA . ASP A 1 88 ? -3.264 -0.802 16.436 1.00 95.88 88 ASP A CA 1
ATOM 676 C C . ASP A 1 88 ? -2.151 0.009 15.744 1.00 95.88 88 ASP A C 1
ATOM 678 O O . ASP A 1 88 ? -1.319 0.600 16.430 1.00 95.88 88 ASP A O 1
ATOM 682 N N . GLY A 1 89 ? -2.139 0.060 14.408 1.00 96.94 89 GLY A N 1
ATOM 683 C CA . GLY A 1 89 ? -1.167 0.828 13.634 1.00 96.94 89 GLY A CA 1
ATOM 684 C C . GLY A 1 89 ? 0.165 0.116 13.401 1.00 96.94 89 GLY A C 1
ATOM 685 O O . GLY A 1 89 ? 1.119 0.760 12.966 1.00 96.94 89 GLY A O 1
ATOM 686 N N . LYS A 1 90 ? 0.267 -1.191 13.680 1.00 97.56 90 LYS A N 1
ATOM 687 C CA . LYS A 1 90 ? 1.495 -1.969 13.453 1.00 97.56 90 LYS A CA 1
ATOM 688 C C . LYS A 1 90 ? 1.442 -2.760 12.157 1.00 97.56 90 LYS A C 1
ATOM 690 O O . LYS A 1 90 ? 0.417 -3.338 11.813 1.00 97.56 90 LYS A O 1
ATOM 695 N N . ILE A 1 91 ? 2.576 -2.831 11.464 1.00 97.81 91 ILE A N 1
ATOM 696 C CA . ILE A 1 91 ? 2.730 -3.681 10.280 1.00 97.81 91 ILE A CA 1
ATOM 697 C C . ILE A 1 91 ? 2.750 -5.150 10.723 1.00 97.81 91 ILE A C 1
ATOM 699 O O . ILE A 1 91 ? 3.609 -5.543 11.509 1.00 97.81 91 ILE A O 1
ATOM 703 N N . ILE A 1 92 ? 1.818 -5.945 10.202 1.00 97.12 92 ILE A N 1
ATOM 704 C CA . ILE A 1 92 ? 1.690 -7.390 10.441 1.00 97.12 92 ILE A CA 1
ATOM 705 C C . ILE A 1 92 ? 2.407 -8.168 9.334 1.00 97.12 92 ILE A C 1
ATOM 707 O O . ILE A 1 92 ? 3.126 -9.128 9.605 1.00 97.12 92 ILE A O 1
ATOM 711 N N . ARG A 1 93 ? 2.226 -7.750 8.074 1.00 96.50 93 ARG A N 1
ATOM 712 C CA . ARG A 1 93 ? 2.856 -8.367 6.896 1.00 96.50 93 ARG A CA 1
ATOM 713 C C . ARG A 1 93 ? 3.405 -7.302 5.957 1.00 96.50 93 ARG A C 1
ATOM 715 O O . ARG A 1 93 ? 2.876 -6.195 5.882 1.00 96.50 93 ARG A O 1
ATOM 722 N N . LYS A 1 94 ? 4.444 -7.658 5.210 1.00 96.06 94 LYS A N 1
ATOM 723 C CA . LYS A 1 94 ? 5.036 -6.837 4.153 1.00 96.06 94 LYS A CA 1
ATOM 724 C C . LYS A 1 94 ? 5.341 -7.736 2.961 1.00 96.06 94 LYS A C 1
ATOM 726 O O . LYS A 1 94 ? 5.984 -8.766 3.137 1.00 96.06 94 LYS A O 1
ATOM 731 N N . PHE A 1 95 ? 4.913 -7.319 1.778 1.00 96.06 95 PHE A N 1
ATOM 732 C CA . PHE A 1 95 ? 5.269 -7.954 0.515 1.00 96.06 95 PHE A CA 1
ATOM 733 C C . PHE A 1 95 ? 5.918 -6.931 -0.401 1.00 96.06 95 PHE A C 1
ATOM 735 O O . PHE A 1 95 ? 5.416 -5.813 -0.533 1.00 96.06 95 PHE A O 1
ATOM 742 N N . ASP A 1 96 ? 7.024 -7.313 -1.029 1.00 93.62 96 ASP A N 1
ATOM 743 C CA . ASP A 1 96 ? 7.736 -6.454 -1.959 1.00 93.62 96 ASP A CA 1
ATOM 744 C C . ASP A 1 96 ? 8.277 -7.208 -3.169 1.00 93.62 96 ASP A C 1
ATOM 746 O O . ASP A 1 96 ? 8.636 -8.380 -3.099 1.00 93.62 96 ASP A O 1
ATOM 750 N N . ASP A 1 97 ? 8.335 -6.480 -4.278 1.00 93.12 97 ASP A N 1
ATOM 751 C CA . ASP A 1 97 ? 9.127 -6.798 -5.454 1.00 93.12 97 ASP A CA 1
ATOM 752 C C . ASP A 1 97 ? 10.047 -5.596 -5.691 1.00 93.12 97 ASP A C 1
ATOM 754 O O . ASP A 1 97 ? 9.720 -4.662 -6.424 1.00 93.12 97 ASP A O 1
ATOM 758 N N . ASN A 1 98 ? 11.169 -5.554 -4.963 1.00 86.12 98 ASN A N 1
ATOM 759 C CA . ASN A 1 98 ? 12.056 -4.382 -4.930 1.00 86.12 98 ASN A CA 1
ATOM 760 C C . ASN A 1 98 ? 12.680 -4.048 -6.292 1.00 86.12 98 ASN A C 1
ATOM 762 O O . ASN A 1 98 ? 13.054 -2.901 -6.530 1.00 86.12 98 ASN A O 1
ATOM 766 N N . GLU A 1 99 ? 12.823 -5.047 -7.162 1.00 85.38 99 GLU A N 1
ATOM 767 C CA . GLU A 1 99 ? 13.393 -4.891 -8.503 1.00 85.38 99 GLU A CA 1
ATOM 768 C C . GLU A 1 99 ? 12.316 -4.841 -9.600 1.00 85.38 99 GLU A C 1
ATOM 770 O O . GLU A 1 99 ? 12.654 -4.585 -10.756 1.00 85.38 99 GLU A O 1
ATOM 775 N N . GLY A 1 100 ? 11.048 -5.086 -9.249 1.00 89.12 100 GLY A N 1
ATOM 776 C CA . GLY A 1 100 ? 9.924 -5.140 -10.186 1.00 89.12 100 GLY A CA 1
ATOM 777 C C . GLY A 1 100 ? 10.050 -6.271 -11.193 1.00 89.12 100 GLY A C 1
ATOM 778 O O . GLY A 1 100 ? 9.736 -6.076 -12.366 1.00 89.12 100 GLY A O 1
ATOM 779 N N . LYS A 1 101 ? 10.567 -7.429 -10.763 1.00 92.00 101 LYS A N 1
ATOM 780 C CA . LYS A 1 101 ? 10.799 -8.594 -11.634 1.00 92.00 101 LYS A CA 1
ATOM 781 C C . LYS A 1 101 ? 9.499 -9.176 -12.170 1.00 92.00 101 LYS A C 1
ATOM 783 O O . LYS A 1 101 ? 9.476 -9.669 -13.294 1.00 92.00 101 LYS A O 1
ATOM 788 N N . VAL A 1 102 ? 8.454 -9.156 -11.351 1.00 94.12 102 VAL A N 1
ATOM 789 C CA . VAL A 1 102 ? 7.126 -9.669 -11.673 1.00 94.12 102 VAL A CA 1
ATOM 790 C C . VAL A 1 102 ? 6.157 -8.514 -11.830 1.00 94.12 102 VAL A C 1
ATOM 792 O O . VAL A 1 102 ? 5.497 -8.431 -12.855 1.00 94.12 102 VAL A O 1
ATOM 795 N N . ILE A 1 103 ? 6.070 -7.621 -10.842 1.00 94.69 103 ILE A N 1
ATOM 796 C CA . ILE A 1 103 ? 5.121 -6.503 -10.845 1.00 94.69 103 ILE A CA 1
ATOM 797 C C . ILE A 1 103 ? 5.781 -5.252 -10.272 1.00 94.69 103 ILE A C 1
ATOM 799 O O . ILE A 1 103 ? 6.559 -5.313 -9.325 1.00 94.69 103 ILE A O 1
ATOM 803 N N . SER A 1 104 ? 5.455 -4.091 -10.832 1.00 93.06 104 SER A N 1
ATOM 804 C CA . SER A 1 104 ? 5.972 -2.803 -10.365 1.00 93.06 104 SER A CA 1
ATOM 805 C C . SER A 1 104 ? 4.842 -1.807 -10.153 1.00 93.06 104 SER A C 1
ATOM 807 O O . SER A 1 104 ? 3.746 -1.979 -10.688 1.00 93.06 104 SER A O 1
ATOM 809 N N . PHE A 1 105 ? 5.103 -0.762 -9.367 1.00 92.12 105 PHE A N 1
ATOM 810 C CA . PHE A 1 105 ? 4.197 0.374 -9.197 1.00 92.12 105 PHE A CA 1
ATOM 811 C C . PHE A 1 105 ? 2.767 -0.045 -8.820 1.00 92.12 105 PHE A C 1
ATOM 813 O O . PHE A 1 105 ? 1.778 0.345 -9.446 1.00 92.12 105 PHE A O 1
ATOM 820 N N . VAL A 1 106 ? 2.686 -0.913 -7.809 1.00 95.50 106 VAL A N 1
ATOM 821 C CA . VAL A 1 106 ? 1.423 -1.354 -7.216 1.00 95.50 106 VAL A CA 1
ATOM 822 C C . VAL A 1 106 ? 0.798 -0.190 -6.452 1.00 95.50 106 VAL A C 1
ATOM 824 O O . VAL A 1 106 ? 1.432 0.391 -5.574 1.00 95.50 106 VAL A O 1
ATOM 827 N N . THR A 1 107 ? -0.450 0.126 -6.785 1.00 95.75 107 THR A N 1
ATOM 828 C CA . THR A 1 107 ? -1.232 1.234 -6.211 1.00 95.75 107 THR A CA 1
ATOM 829 C C . THR A 1 107 ? -2.412 0.748 -5.376 1.00 95.75 107 THR A C 1
ATOM 831 O O . THR A 1 107 ? -2.997 1.522 -4.625 1.00 95.75 107 THR A O 1
ATOM 834 N N . SER A 1 108 ? -2.766 -0.539 -5.467 1.00 97.44 108 SER A N 1
ATOM 835 C CA . SER A 1 108 ? -3.840 -1.147 -4.680 1.00 97.44 108 SER A CA 1
ATOM 836 C C . SER A 1 108 ? -3.535 -2.597 -4.336 1.00 97.44 108 SER A C 1
ATOM 838 O O . SER A 1 108 ? -2.942 -3.322 -5.134 1.00 97.44 108 SER A O 1
ATOM 840 N N . ALA A 1 109 ? -3.997 -3.025 -3.167 1.00 98.25 109 ALA A N 1
ATOM 841 C CA . ALA A 1 109 ? -3.953 -4.411 -2.733 1.00 98.25 109 ALA A CA 1
ATOM 842 C C . ALA A 1 109 ? -5.262 -4.768 -2.025 1.00 98.25 109 ALA A C 1
ATOM 844 O O . ALA A 1 109 ? -5.636 -4.089 -1.069 1.00 98.25 109 ALA A O 1
ATOM 845 N N . VAL A 1 110 ? -5.962 -5.793 -2.510 1.00 98.50 110 VAL A N 1
ATOM 846 C CA . VAL A 1 110 ? -7.265 -6.233 -1.992 1.00 98.50 110 VAL A CA 1
ATOM 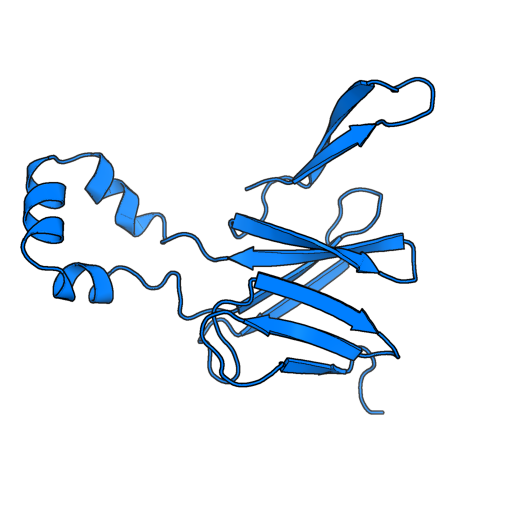847 C C . VAL A 1 110 ? -7.185 -7.708 -1.642 1.00 98.50 110 VAL A C 1
ATOM 849 O O . VAL A 1 110 ? -6.820 -8.527 -2.482 1.00 98.50 110 VAL A O 1
ATOM 852 N N . GLU A 1 111 ? -7.528 -8.047 -0.407 1.00 98.12 111 GLU A N 1
ATOM 853 C CA . GLU A 1 111 ? -7.622 -9.437 0.026 1.00 98.12 111 GLU A CA 1
ATOM 854 C C . GLU A 1 111 ? -8.999 -10.011 -0.302 1.00 98.12 111 GLU A C 1
ATOM 856 O O . GLU A 1 111 ? -10.026 -9.418 0.030 1.00 98.12 111 GLU A O 1
ATOM 861 N N . PHE A 1 112 ? -9.012 -11.168 -0.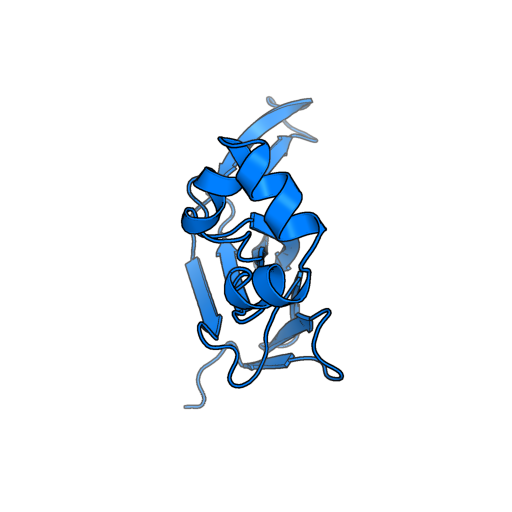959 1.00 97.12 112 PHE A N 1
ATOM 862 C CA . PHE A 1 112 ? -10.223 -11.909 -1.282 1.00 97.12 112 PHE A CA 1
ATOM 863 C C . PHE A 1 112 ? -9.903 -13.401 -1.443 1.00 97.12 112 PHE A C 1
ATOM 865 O O . PHE A 1 112 ? -8.948 -13.751 -2.135 1.00 97.12 112 PHE A O 1
ATOM 872 N N . GLU A 1 113 ? -10.700 -14.271 -0.812 1.00 94.75 113 GLU A N 1
ATOM 873 C CA . GLU A 1 113 ? -10.561 -15.740 -0.871 1.00 94.75 113 GLU A CA 1
ATOM 874 C C . GLU A 1 113 ? -9.106 -16.227 -0.717 1.00 94.75 113 GLU A C 1
ATOM 876 O O . GLU A 1 113 ? -8.557 -16.850 -1.623 1.00 94.75 113 GLU A O 1
ATOM 881 N N . ASP A 1 114 ? -8.450 -15.903 0.404 1.00 94.31 114 ASP A N 1
ATOM 882 C CA . ASP A 1 114 ? -7.063 -16.302 0.727 1.00 94.31 114 ASP A CA 1
ATOM 883 C C . ASP A 1 114 ? -5.980 -15.824 -0.258 1.00 94.31 114 ASP A C 1
ATOM 885 O O . ASP A 1 114 ? -4.835 -16.289 -0.237 1.00 94.31 114 ASP A O 1
ATOM 889 N N . HIS A 1 115 ? -6.312 -14.856 -1.110 1.00 97.62 115 HIS A N 1
ATOM 890 C CA . HIS A 1 115 ? -5.381 -14.240 -2.042 1.00 97.62 115 HIS A CA 1
ATOM 891 C C . HIS A 1 115 ? -5.351 -12.729 -1.877 1.00 97.62 115 HIS A C 1
ATOM 893 O O . HIS A 1 115 ? -6.350 -12.084 -1.566 1.00 97.62 115 HIS A O 1
ATOM 899 N N . LEU A 1 116 ? -4.188 -12.160 -2.165 1.00 98.19 116 LEU A N 1
ATOM 900 C CA . LEU A 1 116 ? -3.989 -10.733 -2.306 1.00 98.19 116 LEU A CA 1
ATOM 901 C C . LEU A 1 116 ? -3.937 -10.380 -3.792 1.00 98.19 116 LEU A C 1
ATOM 903 O O . LEU A 1 116 ? -3.043 -10.819 -4.519 1.00 98.19 116 LEU A O 1
ATOM 907 N N . TYR A 1 117 ? -4.902 -9.582 -4.233 1.00 98.38 117 TYR A N 1
ATOM 908 C CA . TYR A 1 117 ? -4.986 -9.056 -5.589 1.00 98.38 117 TYR A CA 1
ATOM 909 C C . TYR A 1 117 ? -4.302 -7.697 -5.657 1.00 98.38 117 TYR A C 1
ATOM 911 O O . TYR A 1 117 ? -4.630 -6.793 -4.889 1.00 98.38 117 TYR A O 1
ATOM 919 N N . LEU A 1 118 ? -3.353 -7.554 -6.576 1.00 98.38 118 LEU A N 1
ATOM 920 C CA . LEU A 1 118 ? -2.495 -6.385 -6.721 1.00 98.38 118 LEU A CA 1
ATOM 921 C C .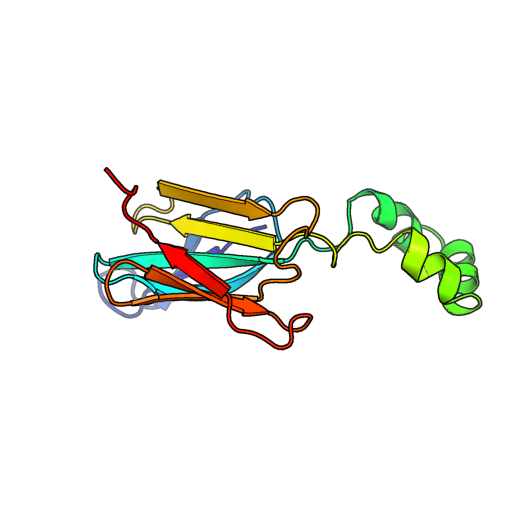 LEU A 1 118 ? -2.856 -5.625 -7.998 1.00 98.38 118 LEU A C 1
ATOM 923 O O . LEU A 1 118 ? -2.753 -6.163 -9.102 1.00 98.38 118 LEU A O 1
ATOM 927 N N . GLY A 1 119 ? -3.258 -4.367 -7.834 1.00 97.62 119 GLY A N 1
ATOM 928 C CA . GLY A 1 119 ? -3.478 -3.427 -8.930 1.00 97.62 119 GLY A CA 1
ATOM 929 C C . GLY A 1 119 ? -2.230 -2.586 -9.179 1.00 97.62 119 GLY A C 1
ATOM 930 O O . GLY A 1 119 ? -1.661 -2.036 -8.237 1.00 97.62 119 GLY A O 1
ATOM 931 N N . SER A 1 120 ? -1.816 -2.473 -10.440 1.00 95.38 120 SER A N 1
ATOM 932 C CA . SER A 1 120 ? -0.663 -1.680 -10.879 1.00 95.38 120 SER A CA 1
ATOM 933 C C . SER A 1 120 ? -1.069 -0.755 -12.024 1.00 95.38 120 SER A C 1
ATOM 935 O O . SER A 1 120 ? -1.901 -1.123 -12.849 1.00 95.38 120 SER A O 1
ATOM 937 N N . LEU A 1 121 ? -0.462 0.435 -12.093 1.00 92.31 121 LEU A N 1
ATOM 938 C CA . LEU A 1 121 ? -0.613 1.336 -13.247 1.00 92.31 121 LEU A CA 1
ATOM 939 C C . LEU A 1 121 ? 0.436 1.091 -14.347 1.00 92.31 121 LEU A C 1
ATOM 941 O O . LEU A 1 121 ? 0.385 1.742 -15.386 1.00 92.31 121 LEU A O 1
ATOM 945 N N . HIS A 1 122 ? 1.388 0.179 -14.130 1.00 91.06 122 HIS A N 1
ATOM 946 C CA . HIS A 1 122 ? 2.433 -0.174 -15.103 1.00 91.06 122 HIS A CA 1
ATOM 947 C C . HIS A 1 122 ? 2.313 -1.597 -15.648 1.00 91.06 122 HIS A C 1
ATOM 949 O O . HIS A 1 122 ? 3.116 -1.987 -16.491 1.00 91.06 122 HIS A O 1
ATOM 955 N N . SER A 1 123 ? 1.342 -2.369 -15.168 1.00 91.75 123 SER A N 1
ATOM 956 C CA . SER A 1 123 ? 1.141 -3.758 -15.582 1.00 91.75 123 SER A CA 1
ATOM 957 C C . SER A 1 123 ? -0.155 -3.877 -16.375 1.00 91.75 123 SER A C 1
ATOM 959 O O . SER A 1 123 ? -1.142 -3.217 -16.060 1.00 91.75 123 SER A O 1
ATOM 961 N N . ASP A 1 124 ? -0.160 -4.736 -17.388 1.00 96.06 124 ASP A N 1
ATOM 962 C CA . ASP A 1 124 ? -1.331 -5.098 -18.196 1.00 96.06 124 ASP A CA 1
ATOM 963 C C . ASP A 1 124 ? -2.076 -6.329 -17.642 1.00 96.06 124 ASP A C 1
ATOM 965 O O . ASP A 1 124 ? -2.972 -6.876 -18.283 1.00 96.06 124 ASP A O 1
ATOM 969 N N . PHE A 1 125 ? -1.737 -6.741 -16.419 1.00 97.06 125 PHE A N 1
ATOM 970 C CA . PHE A 1 125 ? -2.347 -7.845 -15.687 1.00 97.06 125 PHE A CA 1
ATOM 971 C C . PHE A 1 125 ? -2.636 -7.455 -14.230 1.00 97.06 125 PHE A C 1
ATOM 973 O O . PHE A 1 125 ? -2.102 -6.481 -13.697 1.00 97.06 125 PHE A O 1
ATOM 980 N N . VAL A 1 126 ? -3.461 -8.265 -13.561 1.00 97.88 126 VAL A N 1
ATOM 981 C CA . VAL A 1 126 ? -3.695 -8.190 -12.111 1.00 97.88 126 VAL A CA 1
ATOM 982 C C . VAL A 1 126 ? -2.787 -9.198 -11.415 1.00 97.88 126 VAL A C 1
ATOM 984 O O . VAL A 1 126 ? -2.809 -10.384 -11.746 1.00 97.88 126 VAL A O 1
ATOM 987 N N . GLY A 1 127 ? -1.990 -8.745 -10.447 1.00 97.19 127 GLY A N 1
ATOM 988 C CA . GLY A 1 127 ? -1.179 -9.649 -9.633 1.00 97.19 127 GLY A CA 1
ATOM 989 C C . GLY A 1 127 ? -2.063 -10.441 -8.671 1.00 97.19 127 GLY A C 1
ATOM 990 O O . GLY A 1 127 ? -2.986 -9.882 -8.086 1.00 97.19 127 GLY A O 1
ATOM 991 N N . LYS A 1 128 ? -1.787 -11.731 -8.484 1.00 96.94 128 LYS A N 1
ATOM 992 C CA . LYS A 1 128 ? -2.489 -12.587 -7.520 1.00 96.94 128 LYS A CA 1
ATOM 993 C C . LYS A 1 128 ? -1.461 -13.335 -6.680 1.00 96.94 128 LYS A C 1
ATOM 995 O O . LYS A 1 128 ? -0.709 -14.145 -7.212 1.00 96.94 128 LYS A O 1
ATOM 1000 N N . LEU A 1 129 ? -1.440 -13.063 -5.379 1.00 95.75 129 LEU A N 1
ATOM 1001 C CA . LEU A 1 129 ? -0.504 -13.659 -4.428 1.00 95.75 129 LEU A CA 1
ATOM 1002 C C . LEU A 1 129 ? -1.270 -14.503 -3.396 1.00 95.75 129 LEU A C 1
ATOM 1004 O O . LEU A 1 129 ? -2.117 -13.949 -2.698 1.00 95.75 129 LEU A O 1
ATOM 1008 N N . PRO A 1 130 ? -0.998 -15.812 -3.259 1.00 95.94 130 PRO A N 1
ATOM 1009 C CA . PRO A 1 130 ? -1.553 -16.616 -2.169 1.00 95.94 130 PRO A CA 1
ATOM 1010 C C . PRO A 1 130 ? -1.078 -16.103 -0.802 1.00 95.94 130 PRO A C 1
ATOM 1012 O O . PRO A 1 130 ? 0.115 -15.871 -0.604 1.00 95.94 130 PRO A O 1
ATOM 1015 N N . LEU A 1 131 ? -1.998 -15.924 0.150 1.00 94.19 131 LEU A N 1
ATOM 1016 C CA . LEU A 1 131 ? -1.681 -15.468 1.514 1.00 94.19 131 LEU A CA 1
ATOM 1017 C C . LEU A 1 131 ? -1.353 -16.609 2.480 1.00 94.19 131 LEU A C 1
ATOM 1019 O O . LEU A 1 131 ? -0.772 -16.369 3.547 1.00 94.19 131 LEU A O 1
ATOM 1023 N N . GLN A 1 132 ? -1.720 -17.830 2.102 1.00 87.31 132 GLN A N 1
ATOM 1024 C CA . GLN A 1 132 ? -1.333 -19.063 2.767 1.00 87.31 132 GLN A CA 1
ATOM 1025 C C . GLN A 1 132 ? -0.191 -19.702 1.972 1.00 87.31 132 GLN A C 1
ATOM 1027 O O . GLN A 1 132 ? -0.232 -19.752 0.741 1.00 87.31 132 GLN A O 1
ATOM 1032 N N . SER A 1 133 ? 0.848 -20.167 2.662 1.00 65.44 133 SER A N 1
ATOM 1033 C CA . SER A 1 133 ? 1.902 -20.949 2.019 1.00 65.44 133 SER A CA 1
ATOM 1034 C C . SER A 1 133 ? 1.302 -22.236 1.456 1.00 65.44 133 SER A C 1
ATOM 1036 O O . SER A 1 133 ? 0.478 -22.870 2.113 1.00 65.44 133 SER A O 1
ATOM 1038 N N . ALA A 1 134 ? 1.724 -22.633 0.254 1.00 53.62 134 ALA A N 1
ATOM 1039 C CA . ALA A 1 134 ? 1.526 -24.010 -0.175 1.00 53.62 134 ALA A CA 1
ATOM 1040 C C . ALA A 1 134 ? 2.260 -24.908 0.833 1.00 53.62 134 ALA A C 1
ATOM 1042 O O . ALA A 1 134 ? 3.458 -24.714 1.053 1.00 53.62 134 ALA A O 1
ATOM 1043 N N . ASN A 1 135 ? 1.518 -25.800 1.492 1.00 37.03 135 ASN A N 1
ATOM 1044 C CA . ASN A 1 135 ? 2.101 -26.873 2.300 1.00 37.03 135 ASN A CA 1
ATOM 1045 C C . ASN A 1 135 ? 2.974 -27.787 1.437 1.00 37.03 135 ASN A C 1
ATOM 1047 O O . ASN A 1 135 ? 2.600 -28.009 0.261 1.00 37.03 135 ASN A O 1
#

pLDDT: mean 88.24, std 13.83, range [37.03, 98.56]

Sequence (135 aa):
FRCVKHWLKGINKGKTDIFIENLPGGPDNVNLAPDGSFWIALVQIASERLGFVHTSKVCKHLLASFPRLFNLINSATKSALVVNVGTDGKIIRKFDDNEGKVISFVTSAVEFEDHLYLGSLHSDFVGKLPLQSAN